Protein AF-A0A101EP65-F1 (afdb_monomer_lite)

Sequence (55 aa):
MRVLGLILAGGKSDRLWPLTKVRASAAVPVFGKYRAIDFTLSNMVNSGIRKVGIL

Radius of gyration: 12.68 Å; chains: 1; bounding box: 30×18×32 Å

InterPro domains:
  IPR005835 Nucleotidyl transferase domain [PF00483] (5-54)
  IPR011831 Glucose-1-phosphate adenylyltransferase [PTHR43523] (2-55)
  IPR029044 Nucleotide-diphospho-sugar transferases [G3DSA:3.90.550.10] (1-55)
  IPR029044 Nucleotide-diphospho-sugar transferases [SSF53448] (2-54)

Secondary structure (DSSP, 8-state):
---EEEE------GGGTTTTSSS-GGG-EETTTEEHHHHHHHHHHHTT--EEEE-

Foldseek 3Di:
DDDEAEAAQDDDDPVPPPQPVPHTQQQRDDPNPDGNVVVVVVVCVVVVNPHYHYD

Structure (mmCIF, N/CA/C/O backbone):
data_AF-A0A101EP65-F1
#
_entry.id   AF-A0A101EP65-F1
#
loop_
_atom_site.group_PDB
_atom_site.id
_atom_site.type_symbol
_atom_site.label_atom_id
_atom_site.label_alt_id
_atom_site.label_comp_id
_atom_site.label_asym_id
_atom_site.label_entity_id
_atom_site.label_seq_id
_atom_site.pdbx_PDB_ins_code
_atom_site.Cartn_x
_atom_site.Cartn_y
_atom_site.Cartn_z
_atom_site.occupancy
_atom_site.B_iso_or_equiv
_atom_site.auth_seq_id
_atom_site.auth_comp_id
_atom_site.auth_asym_id
_atom_site.auth_atom_id
_atom_site.pdbx_PDB_model_num
ATOM 1 N N . MET A 1 1 ? -17.033 -1.063 14.879 1.00 67.50 1 MET A N 1
ATOM 2 C CA . MET A 1 1 ? -17.552 -1.478 13.555 1.00 67.50 1 MET A CA 1
ATOM 3 C C . MET A 1 1 ? -16.785 -2.719 13.099 1.00 67.50 1 MET A C 1
ATOM 5 O O . MET A 1 1 ? -15.575 -2.746 13.288 1.00 67.50 1 MET A O 1
ATOM 9 N N . ARG A 1 2 ? -17.444 -3.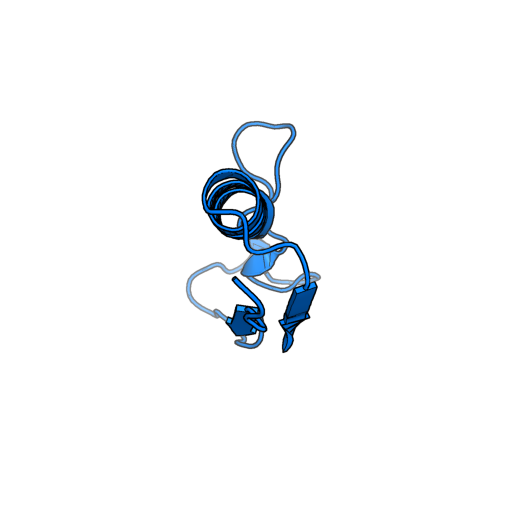769 12.587 1.00 84.75 2 ARG A N 1
ATOM 10 C CA . ARG A 1 2 ? -16.763 -4.966 12.049 1.00 84.75 2 ARG A CA 1
ATOM 11 C C . ARG A 1 2 ? -16.815 -4.905 10.522 1.00 84.75 2 ARG A C 1
ATOM 13 O O . ARG A 1 2 ? -17.857 -5.184 9.949 1.00 84.75 2 ARG A O 1
ATOM 20 N N . VAL A 1 3 ? -15.706 -4.512 9.896 1.00 94.50 3 VAL A N 1
ATOM 21 C CA . VAL A 1 3 ? -15.563 -4.382 8.435 1.00 94.50 3 VAL A CA 1
ATOM 22 C C . VAL A 1 3 ? -14.303 -5.118 7.992 1.00 94.50 3 VAL A C 1
ATOM 24 O O . VAL A 1 3 ? -13.306 -5.125 8.720 1.00 94.50 3 VAL A O 1
ATOM 27 N N . LEU A 1 4 ? -14.365 -5.741 6.817 1.00 96.38 4 LEU A N 1
ATOM 28 C CA . LEU A 1 4 ? -13.212 -6.277 6.100 1.00 96.38 4 LEU A CA 1
ATOM 29 C C . LEU A 1 4 ? -12.853 -5.301 4.975 1.00 96.38 4 LEU A C 1
ATOM 31 O O . LEU A 1 4 ? -13.665 -5.069 4.084 1.00 96.38 4 LEU A O 1
ATOM 35 N N . GLY A 1 5 ? -11.656 -4.724 5.028 1.00 97.12 5 GLY A N 1
ATOM 36 C CA . GLY A 1 5 ? -11.089 -3.968 3.914 1.00 97.12 5 GLY A CA 1
ATOM 37 C C . GLY A 1 5 ? -10.472 -4.915 2.890 1.00 97.12 5 GLY A C 1
ATOM 38 O O . GLY A 1 5 ? -9.859 -5.912 3.266 1.00 97.12 5 GLY A O 1
ATOM 39 N N . LEU A 1 6 ? -10.608 -4.605 1.605 1.00 97.12 6 LEU A N 1
ATOM 40 C CA . LEU A 1 6 ? -9.938 -5.326 0.524 1.00 97.12 6 LEU A CA 1
ATOM 41 C C . LEU A 1 6 ? -9.140 -4.324 -0.313 1.00 97.12 6 LEU A C 1
ATOM 43 O O . LEU A 1 6 ? -9.685 -3.308 -0.742 1.00 97.12 6 LEU A O 1
ATOM 47 N N . ILE A 1 7 ? -7.855 -4.601 -0.524 1.00 96.06 7 ILE A N 1
ATOM 48 C CA . ILE A 1 7 ? -6.970 -3.820 -1.393 1.00 96.06 7 ILE A CA 1
ATOM 49 C C . ILE A 1 7 ? -6.651 -4.670 -2.619 1.00 96.06 7 ILE A C 1
ATOM 51 O O . ILE A 1 7 ? -6.025 -5.718 -2.490 1.00 96.06 7 ILE A O 1
ATOM 55 N N . LEU A 1 8 ? -7.058 -4.200 -3.799 1.00 94.38 8 LEU A N 1
ATOM 56 C CA . LEU A 1 8 ? -6.695 -4.806 -5.080 1.00 94.38 8 LEU A CA 1
ATOM 57 C C . LEU A 1 8 ? -5.296 -4.313 -5.468 1.00 94.38 8 LEU A C 1
ATOM 59 O O . LEU A 1 8 ? -5.136 -3.221 -6.015 1.00 94.38 8 LEU A O 1
ATOM 63 N N . ALA A 1 9 ? -4.278 -5.089 -5.111 1.00 89.06 9 ALA A N 1
ATOM 64 C CA . ALA A 1 9 ? -2.872 -4.822 -5.401 1.00 89.06 9 ALA A CA 1
ATOM 65 C C . ALA A 1 9 ? -2.388 -5.532 -6.682 1.00 89.06 9 ALA A C 1
ATOM 67 O O . ALA A 1 9 ? -1.244 -5.330 -7.105 1.00 89.06 9 ALA A O 1
ATOM 68 N N . GLY A 1 10 ? -3.249 -6.341 -7.305 1.00 76.38 10 GLY A N 1
ATOM 69 C CA . GLY A 1 10 ? -3.019 -6.997 -8.587 1.00 76.38 10 GLY A CA 1
ATOM 70 C C . GLY A 1 10 ? -3.126 -6.061 -9.797 1.00 76.38 10 GLY A C 1
ATOM 71 O O . GLY A 1 10 ? -4.094 -5.325 -9.971 1.00 76.38 10 GLY A O 1
ATOM 72 N N . GLY A 1 11 ? -2.124 -6.123 -10.674 1.00 71.50 11 GLY A N 1
ATOM 73 C CA . GLY A 1 11 ? -2.126 -5.437 -11.963 1.00 71.50 11 GLY A CA 1
ATOM 74 C C . GLY A 1 11 ? -0.713 -5.212 -12.483 1.00 71.50 11 GLY A C 1
ATOM 75 O O . GLY A 1 11 ? 0.069 -4.461 -11.894 1.00 71.50 11 GLY A O 1
ATOM 76 N N . LYS A 1 12 ? -0.373 -5.844 -13.610 1.00 68.00 12 LYS A N 1
ATOM 77 C CA . LYS A 1 12 ? 0.852 -5.516 -14.340 1.00 68.00 12 LYS A CA 1
ATOM 78 C C . LYS A 1 12 ? 0.679 -4.114 -14.923 1.00 68.00 12 LYS A C 1
ATOM 80 O O . LYS A 1 12 ? -0.106 -3.910 -15.841 1.00 68.00 12 LYS A O 1
ATOM 85 N N . SER A 1 13 ? 1.379 -3.135 -14.359 1.00 72.00 13 SER A N 1
ATOM 86 C CA . SER A 1 13 ? 1.406 -1.785 -14.917 1.00 72.00 13 SER A CA 1
ATOM 87 C C . SER A 1 13 ? 2.606 -1.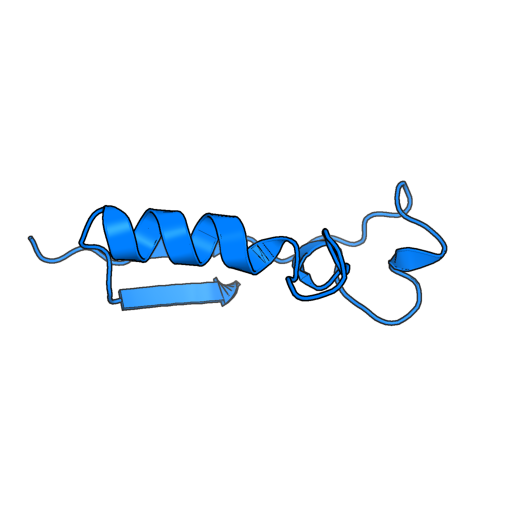660 -15.843 1.00 72.00 13 SER A C 1
ATOM 89 O O . SER A 1 13 ? 3.715 -1.367 -15.389 1.00 72.00 13 SER A O 1
ATOM 91 N N . ASP A 1 14 ? 2.379 -1.876 -17.139 1.00 82.31 14 ASP A N 1
ATOM 92 C CA . ASP A 1 14 ? 3.388 -1.619 -18.177 1.00 82.31 14 ASP A CA 1
ATOM 93 C C . ASP A 1 14 ? 3.745 -0.121 -18.248 1.00 82.31 14 ASP A C 1
ATOM 95 O O . ASP A 1 14 ? 4.848 0.249 -18.636 1.00 82.31 14 ASP A O 1
ATOM 99 N N . ARG A 1 15 ? 2.847 0.752 -17.765 1.00 88.88 15 ARG A N 1
ATOM 100 C CA . ARG A 1 15 ? 3.055 2.208 -17.680 1.00 88.88 15 ARG A CA 1
ATOM 101 C C . ARG A 1 15 ? 4.135 2.619 -16.680 1.00 88.88 15 ARG A C 1
ATOM 103 O O . ARG A 1 15 ? 4.674 3.711 -16.795 1.00 88.88 15 ARG A O 1
ATOM 110 N N . LEU A 1 16 ? 4.408 1.778 -15.682 1.00 89.44 16 LEU A N 1
ATOM 111 C CA . LEU A 1 16 ? 5.416 2.032 -14.648 1.00 89.44 16 LEU A CA 1
ATOM 112 C C . LEU A 1 16 ? 6.702 1.233 -14.883 1.00 89.44 16 LEU A C 1
ATOM 114 O O . LEU A 1 16 ? 7.541 1.131 -13.988 1.00 89.44 16 LEU A O 1
ATOM 118 N N . TRP A 1 17 ? 6.885 0.668 -16.075 1.00 90.12 17 TRP A N 1
ATOM 119 C CA . TRP A 1 17 ? 8.186 0.148 -16.472 1.00 90.12 17 TRP A CA 1
ATOM 120 C C . TRP A 1 17 ? 9.241 1.276 -16.439 1.00 90.12 17 TRP A C 1
ATOM 122 O O . TRP A 1 17 ? 8.937 2.384 -16.876 1.00 90.12 17 TRP A O 1
ATOM 132 N N . PRO A 1 18 ? 10.474 1.055 -15.937 1.00 91.94 18 PRO A N 1
ATOM 133 C CA . PRO A 1 18 ? 11.062 -0.198 -15.445 1.00 91.94 18 PRO A CA 1
ATOM 134 C C . PRO A 1 18 ? 10.847 -0.475 -13.948 1.00 91.94 18 PRO A C 1
ATOM 136 O O . PRO A 1 18 ? 11.288 -1.509 -13.444 1.00 91.94 18 PRO A O 1
ATOM 139 N N . LEU A 1 19 ? 10.174 0.416 -13.217 1.00 91.06 19 LEU A N 1
ATOM 140 C CA . LEU A 1 19 ? 9.991 0.316 -11.764 1.00 91.06 19 LEU A CA 1
ATOM 141 C C . LEU A 1 19 ? 9.195 -0.927 -11.343 1.00 91.06 19 LEU A C 1
ATOM 143 O O . LEU A 1 19 ? 9.393 -1.428 -10.236 1.00 91.06 19 LEU A O 1
ATOM 147 N N . THR A 1 20 ? 8.337 -1.442 -12.224 1.00 91.38 20 THR A N 1
ATOM 148 C CA . THR A 1 20 ? 7.528 -2.656 -12.026 1.00 91.38 20 THR A CA 1
ATOM 149 C C . THR A 1 20 ? 8.144 -3.923 -12.628 1.00 91.38 20 THR A C 1
ATOM 151 O O . THR A 1 20 ? 7.499 -4.968 -12.646 1.00 91.38 20 THR A O 1
ATOM 154 N N . LYS A 1 21 ? 9.409 -3.891 -13.083 1.00 90.88 21 LYS A N 1
ATOM 155 C CA . LYS A 1 21 ? 10.072 -5.062 -13.696 1.00 90.88 21 LYS A CA 1
ATOM 156 C C . LYS A 1 21 ? 10.121 -6.288 -12.782 1.00 90.88 21 LYS A C 1
ATOM 158 O O . LYS A 1 21 ? 9.983 -7.410 -13.250 1.00 90.88 21 LYS A O 1
ATOM 163 N N . VAL A 1 22 ? 10.362 -6.063 -11.493 1.00 90.56 22 VAL A N 1
ATOM 164 C CA . VAL A 1 22 ? 10.583 -7.117 -10.485 1.00 90.56 22 VAL A CA 1
ATOM 165 C C . VAL A 1 22 ? 9.616 -7.018 -9.303 1.00 90.56 22 VAL A C 1
ATOM 167 O O . VAL A 1 22 ? 9.818 -7.663 -8.279 1.00 90.56 22 VAL A O 1
ATOM 170 N N . ARG A 1 23 ? 8.607 -6.145 -9.389 1.00 89.12 23 ARG A N 1
ATOM 171 C CA . ARG A 1 23 ? 7.669 -5.869 -8.293 1.00 89.12 23 ARG A CA 1
ATOM 172 C C . ARG A 1 23 ? 6.321 -5.402 -8.828 1.00 89.12 23 ARG A C 1
ATOM 174 O O . ARG A 1 23 ? 6.256 -4.764 -9.874 1.00 89.12 23 ARG A O 1
ATOM 181 N N . ALA A 1 24 ? 5.259 -5.666 -8.072 1.00 91.00 24 ALA A N 1
ATOM 182 C CA . ALA A 1 24 ? 3.938 -5.113 -8.353 1.00 91.00 24 ALA A CA 1
ATOM 183 C C . ALA A 1 24 ? 3.940 -3.575 -8.249 1.00 91.00 24 ALA A C 1
ATOM 185 O O . ALA A 1 24 ? 4.747 -2.997 -7.517 1.00 91.00 24 ALA A O 1
ATOM 186 N N . SER A 1 25 ? 2.996 -2.915 -8.926 1.00 91.88 25 SER A N 1
ATOM 187 C CA . SER A 1 25 ? 2.781 -1.459 -8.834 1.00 91.88 25 SER A CA 1
ATOM 188 C C . SER A 1 25 ? 2.590 -0.993 -7.384 1.00 91.88 25 SER A C 1
ATOM 190 O O . SER A 1 25 ? 3.173 0.005 -6.969 1.00 91.88 25 SER A O 1
ATOM 192 N N . ALA A 1 26 ? 1.866 -1.776 -6.584 1.00 94.12 26 ALA A N 1
ATOM 193 C CA . ALA A 1 26 ? 1.635 -1.532 -5.162 1.00 94.12 26 ALA A CA 1
ATOM 194 C C . ALA A 1 26 ? 2.924 -1.551 -4.309 1.00 94.12 26 ALA A C 1
ATOM 196 O O . ALA A 1 26 ? 2.990 -0.912 -3.258 1.00 94.12 26 ALA A O 1
ATOM 197 N N . ALA A 1 27 ? 3.967 -2.254 -4.763 1.00 94.12 27 ALA A N 1
ATOM 198 C CA . ALA A 1 27 ? 5.250 -2.377 -4.072 1.00 94.12 27 ALA A CA 1
ATOM 199 C C . ALA A 1 27 ? 6.301 -1.355 -4.547 1.00 94.12 27 ALA A C 1
ATOM 201 O O . ALA A 1 27 ? 7.450 -1.405 -4.100 1.00 94.12 27 ALA A O 1
ATOM 202 N N . VAL A 1 28 ? 5.942 -0.441 -5.456 1.00 93.31 28 VAL A N 1
ATOM 203 C CA . VAL A 1 28 ? 6.844 0.622 -5.921 1.00 93.31 28 VAL A CA 1
ATOM 204 C C . VAL A 1 28 ? 7.208 1.546 -4.746 1.00 93.31 28 VAL A C 1
ATOM 206 O O . VAL A 1 28 ? 6.305 1.973 -4.023 1.00 93.31 28 VAL A O 1
ATOM 209 N N . PRO A 1 29 ? 8.505 1.854 -4.537 1.00 95.25 29 PRO A N 1
ATOM 210 C CA . PRO A 1 29 ? 8.944 2.787 -3.507 1.00 95.25 29 PRO A CA 1
ATOM 211 C C . PRO A 1 29 ? 8.440 4.211 -3.750 1.00 95.25 29 PRO A C 1
ATOM 213 O O . PRO A 1 29 ? 8.476 4.703 -4.876 1.00 95.25 29 PRO A O 1
ATOM 216 N N . VAL A 1 30 ? 8.037 4.887 -2.679 1.00 96.06 30 VAL A N 1
ATOM 217 C CA . VAL A 1 30 ? 7.565 6.274 -2.663 1.00 96.06 30 VAL A CA 1
ATOM 218 C C . VAL A 1 30 ? 8.235 7.000 -1.491 1.00 96.06 30 VAL A C 1
ATOM 220 O O . VAL A 1 30 ? 8.336 6.460 -0.388 1.00 96.06 30 VAL A O 1
ATOM 223 N N . PHE A 1 31 ? 8.730 8.218 -1.730 1.00 96.69 31 PHE A N 1
ATOM 224 C CA . PHE A 1 31 ? 9.400 9.070 -0.729 1.00 96.69 31 PHE A CA 1
ATOM 225 C C . PHE A 1 31 ? 10.523 8.373 0.073 1.00 96.69 31 PHE A C 1
ATOM 227 O O . PHE A 1 31 ? 10.695 8.613 1.265 1.00 96.69 31 PHE A O 1
ATOM 234 N N . GLY A 1 32 ? 11.278 7.473 -0.567 1.00 94.88 32 GLY A N 1
ATOM 235 C CA . GLY A 1 32 ? 12.480 6.831 -0.012 1.00 94.88 32 GLY A CA 1
ATOM 236 C C . GLY A 1 32 ? 12.247 5.735 1.037 1.00 94.88 32 GLY A C 1
ATOM 237 O O . GLY A 1 32 ? 13.066 4.825 1.135 1.00 94.88 32 GLY A O 1
ATOM 238 N N . LYS A 1 33 ? 11.139 5.774 1.786 1.00 96.81 33 LYS A N 1
ATOM 239 C CA . LYS A 1 33 ? 10.858 4.829 2.885 1.00 96.81 33 LYS A CA 1
ATOM 240 C C . LYS A 1 33 ? 9.608 3.974 2.676 1.00 96.81 33 LYS A C 1
ATOM 242 O O . LYS A 1 33 ? 9.540 2.874 3.217 1.00 96.81 33 LYS A O 1
ATOM 247 N N . TYR A 1 34 ? 8.632 4.468 1.924 1.00 98.19 34 TYR A N 1
ATOM 248 C CA . TYR A 1 34 ? 7.319 3.839 1.817 1.00 98.19 34 TYR A CA 1
ATOM 249 C C . TYR A 1 34 ? 7.170 3.066 0.515 1.00 98.19 34 TYR A C 1
ATOM 251 O O . TYR A 1 34 ? 7.932 3.248 -0.436 1.00 98.19 34 TYR A O 1
ATOM 259 N N . ARG A 1 35 ? 6.154 2.216 0.457 1.00 96.06 35 ARG A N 1
ATOM 260 C CA . ARG A 1 35 ? 5.611 1.620 -0.763 1.00 96.06 35 ARG A CA 1
ATOM 261 C C . ARG A 1 35 ? 4.261 2.254 -1.069 1.00 96.06 35 ARG A C 1
ATOM 263 O O . ARG A 1 35 ? 3.571 2.717 -0.164 1.00 96.06 35 ARG A O 1
ATOM 270 N N . ALA A 1 36 ? 3.852 2.238 -2.334 1.00 94.75 36 ALA A N 1
ATOM 271 C CA . ALA A 1 36 ? 2.558 2.788 -2.745 1.00 94.75 36 ALA A CA 1
ATOM 272 C C . ALA A 1 36 ? 1.373 2.229 -1.922 1.00 94.75 36 ALA A C 1
ATOM 274 O O . ALA A 1 36 ? 0.464 2.976 -1.569 1.00 94.75 36 ALA A O 1
ATOM 275 N N . ILE A 1 37 ? 1.410 0.946 -1.544 1.00 96.56 37 ILE A N 1
ATOM 276 C CA . ILE A 1 37 ? 0.369 0.310 -0.717 1.00 96.56 37 ILE A CA 1
ATOM 277 C C . ILE A 1 37 ? 0.280 0.848 0.721 1.00 96.56 37 ILE A C 1
ATOM 279 O O . ILE A 1 37 ? -0.791 0.783 1.331 1.00 96.56 37 ILE A O 1
ATOM 283 N N . ASP A 1 38 ? 1.362 1.411 1.266 1.00 97.62 38 ASP A N 1
ATOM 284 C CA . ASP A 1 38 ? 1.415 1.852 2.666 1.00 97.62 38 ASP A CA 1
ATOM 285 C C . ASP A 1 38 ? 0.429 2.995 2.933 1.00 97.62 38 ASP A C 1
ATOM 287 O O . ASP A 1 38 ? -0.129 3.096 4.027 1.00 97.62 38 ASP A O 1
ATOM 291 N N . PHE A 1 39 ? 0.153 3.824 1.924 1.00 97.56 39 PHE A N 1
ATOM 292 C CA . PHE A 1 39 ? -0.820 4.912 2.022 1.00 97.56 39 PHE A CA 1
ATOM 293 C C . PHE A 1 39 ? -2.243 4.378 2.178 1.00 97.56 39 PHE A C 1
ATOM 295 O O . PHE A 1 39 ? -2.987 4.823 3.051 1.00 97.56 39 PHE A O 1
ATOM 302 N N . THR A 1 40 ? -2.618 3.374 1.382 1.00 97.19 40 THR A N 1
ATOM 303 C CA . THR A 1 40 ? -3.937 2.742 1.485 1.00 97.19 40 THR A CA 1
ATOM 304 C C . THR A 1 40 ? -4.085 2.010 2.815 1.00 97.19 40 THR A C 1
ATOM 306 O O . THR A 1 40 ? -5.113 2.152 3.473 1.00 97.19 40 THR A O 1
ATOM 309 N N . LEU A 1 41 ? -3.053 1.289 3.263 1.00 97.44 41 LEU A N 1
ATOM 310 C CA . LEU A 1 41 ? -3.055 0.627 4.571 1.00 97.44 41 LEU A CA 1
ATOM 311 C C . LEU A 1 41 ? -3.177 1.631 5.725 1.00 97.44 41 LEU A C 1
ATOM 313 O O . LEU A 1 41 ? -3.977 1.418 6.636 1.00 97.44 41 LEU A O 1
ATOM 317 N N . SER A 1 42 ? -2.451 2.749 5.661 1.00 98.06 42 SER A N 1
ATOM 318 C CA . SER A 1 42 ? -2.531 3.818 6.664 1.00 98.06 42 SER A CA 1
ATOM 319 C C . SER A 1 42 ? -3.935 4.418 6.729 1.00 98.06 42 SER A C 1
ATOM 321 O O . SER A 1 42 ? -4.481 4.583 7.818 1.00 98.06 42 SER A O 1
ATOM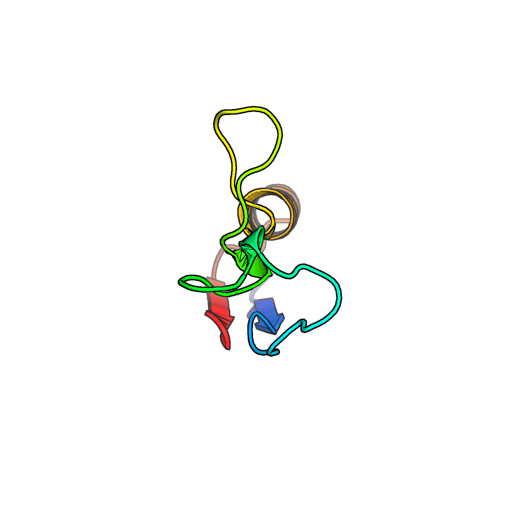 323 N N . ASN A 1 43 ? -4.570 4.657 5.577 1.00 97.69 43 ASN A N 1
ATOM 324 C CA . ASN A 1 43 ? -5.952 5.136 5.515 1.00 97.69 43 ASN A CA 1
ATOM 325 C C . ASN A 1 43 ? -6.936 4.151 6.158 1.00 97.69 43 ASN A C 1
ATOM 327 O O . ASN A 1 43 ? -7.810 4.570 6.917 1.00 97.69 43 ASN A O 1
ATOM 331 N N . MET A 1 44 ? -6.782 2.848 5.900 1.00 97.25 44 MET A N 1
ATOM 332 C CA . MET A 1 44 ? -7.626 1.812 6.508 1.00 97.25 44 MET A CA 1
ATOM 333 C C . MET A 1 44 ? -7.484 1.818 8.034 1.00 97.25 44 MET A C 1
ATOM 335 O O . MET A 1 44 ? -8.488 1.881 8.746 1.00 97.25 44 MET A O 1
ATOM 339 N N . VAL A 1 45 ? -6.248 1.838 8.542 1.00 96.69 45 VAL A N 1
ATOM 340 C CA . VAL A 1 45 ? -5.972 1.862 9.987 1.00 96.69 45 VAL A CA 1
ATOM 341 C C . VAL A 1 45 ? -6.522 3.132 10.640 1.00 96.69 45 VAL A C 1
ATOM 343 O O . VAL A 1 45 ? -7.223 3.028 11.648 1.00 96.69 45 VAL A O 1
ATOM 346 N N . ASN A 1 46 ? -6.287 4.304 10.044 1.00 97.56 46 ASN A N 1
ATOM 347 C CA . ASN A 1 46 ? -6.793 5.591 10.539 1.00 97.56 46 ASN A CA 1
ATOM 348 C C . ASN A 1 46 ? -8.330 5.674 10.507 1.00 97.56 46 ASN A C 1
ATOM 350 O O . ASN A 1 46 ? -8.923 6.400 11.299 1.00 97.56 46 ASN A O 1
ATOM 354 N N . SER A 1 47 ? -8.978 4.884 9.647 1.00 96.94 47 SER A N 1
ATOM 355 C CA . SER A 1 47 ? -10.441 4.757 9.561 1.00 96.94 47 SER A CA 1
ATOM 356 C C . SER A 1 47 ? -11.014 3.651 10.463 1.00 96.94 47 SER A C 1
ATOM 358 O O . SER A 1 47 ? -12.199 3.326 10.381 1.00 96.94 47 SER A O 1
ATOM 360 N N . GLY A 1 48 ? -10.192 3.014 11.303 1.00 96.88 48 GLY A N 1
ATOM 361 C CA . GLY A 1 48 ? -10.612 1.924 12.190 1.00 96.88 48 GLY A CA 1
ATOM 362 C C . GLY A 1 48 ? -10.801 0.562 11.503 1.00 96.88 48 GLY A C 1
ATOM 363 O O . GLY A 1 48 ? -11.295 -0.379 12.133 1.00 96.88 48 GLY A O 1
ATOM 364 N N . ILE A 1 49 ? -10.389 0.412 10.240 1.00 97.56 49 ILE A N 1
ATOM 365 C CA . ILE A 1 49 ? -10.441 -0.842 9.478 1.00 97.56 49 ILE A CA 1
ATOM 366 C C . ILE A 1 49 ? -9.132 -1.605 9.706 1.00 97.56 49 ILE A C 1
ATOM 368 O O . ILE A 1 49 ? -8.109 -1.346 9.080 1.00 97.56 49 ILE A O 1
ATOM 372 N N . ARG A 1 50 ? -9.164 -2.565 10.637 1.00 95.69 50 ARG A N 1
ATOM 373 C CA . ARG A 1 50 ? -7.970 -3.325 11.065 1.00 95.69 50 ARG A CA 1
ATOM 374 C C . ARG A 1 50 ? -7.888 -4.736 10.482 1.00 95.69 50 ARG A C 1
ATOM 376 O O . ARG A 1 50 ? -6.868 -5.396 10.636 1.00 95.69 50 ARG A O 1
ATOM 383 N N . LYS A 1 51 ? -8.955 -5.210 9.831 1.00 97.12 51 LYS A N 1
ATOM 384 C CA . LYS A 1 51 ? -8.959 -6.462 9.065 1.00 97.12 51 LYS A CA 1
ATOM 385 C C . LYS A 1 51 ? -8.896 -6.106 7.590 1.00 97.12 51 LYS A C 1
ATOM 387 O O . LYS A 1 51 ? -9.869 -5.569 7.067 1.00 97.12 51 LYS A O 1
ATOM 392 N N . VAL A 1 52 ? -7.762 -6.376 6.953 1.00 97.12 52 VAL A N 1
ATOM 393 C CA . VAL A 1 52 ? -7.523 -6.030 5.549 1.00 97.12 52 VAL A CA 1
ATOM 394 C C . VAL A 1 52 ? -6.995 -7.253 4.807 1.00 97.12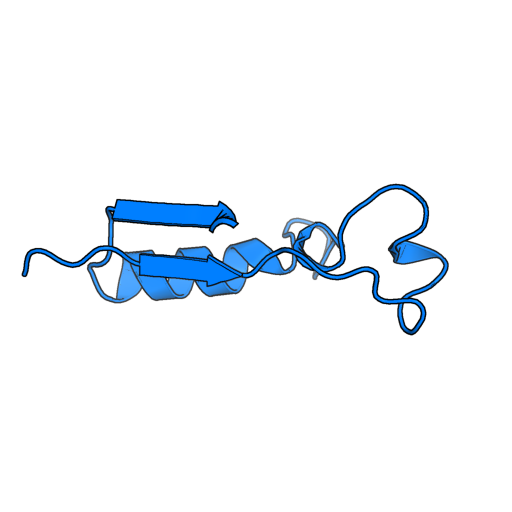 52 VAL A C 1
ATOM 396 O O . VAL A 1 52 ? -6.020 -7.859 5.242 1.00 97.12 52 VAL A O 1
ATOM 399 N N . GLY A 1 53 ? -7.650 -7.616 3.707 1.00 96.75 53 GLY A N 1
ATOM 400 C CA . GLY A 1 53 ? -7.143 -8.562 2.717 1.00 96.75 53 GLY A CA 1
ATOM 401 C C . GLY A 1 53 ? -6.479 -7.819 1.560 1.00 96.75 53 GLY A C 1
ATOM 402 O O . GLY A 1 53 ? -6.944 -6.753 1.156 1.00 96.75 53 GLY A O 1
ATOM 403 N N . ILE A 1 54 ? -5.393 -8.375 1.033 1.00 95.69 54 ILE A N 1
ATOM 404 C CA . ILE A 1 54 ? -4.683 -7.854 -0.139 1.00 95.69 54 ILE A CA 1
ATOM 405 C C . ILE A 1 54 ? -4.811 -8.912 -1.237 1.00 95.69 54 ILE A C 1
ATOM 407 O O . ILE A 1 54 ? -4.511 -10.078 -0.978 1.00 95.69 54 ILE A O 1
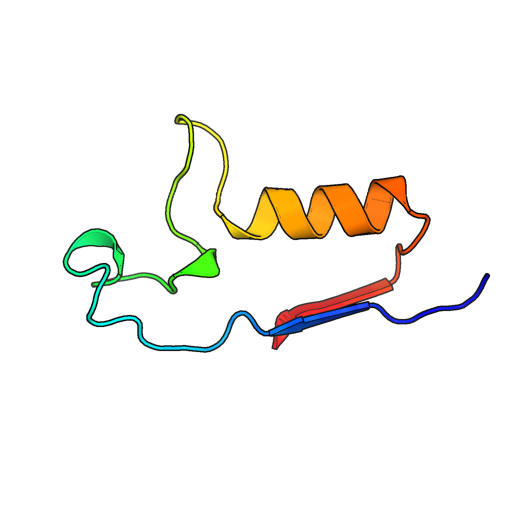ATOM 411 N N . LEU A 1 55 ? -5.298 -8.505 -2.410 1.00 91.69 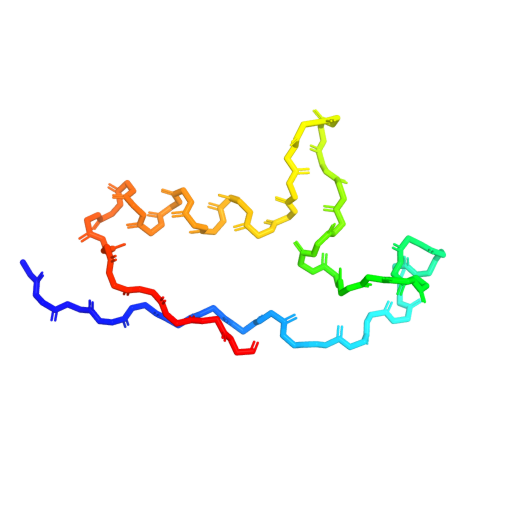55 LEU A N 1
ATOM 412 C CA . LEU A 1 55 ? -5.627 -9.364 -3.553 1.00 91.69 55 LEU A CA 1
ATOM 413 C C . LEU A 1 55 ? -4.793 -9.002 -4.783 1.00 91.69 55 LEU A C 1
ATOM 415 O O . LEU A 1 55 ? -4.611 -7.787 -5.037 1.00 91.69 55 LEU A O 1
#

Organism: NCBI:txid93929

pLDDT: mean 92.23, std 7.57, range [67.5, 98.19]